Protein AF-A0A7K4G5R9-F1 (afdb_monomer_lite)

Secondary structure (DSSP, 8-state):
-----------------------GGGS-TTS-HHHHHHHHHHHHHHTT-GGGGGG-SSSHHHHHHHHHHHTT---GGG--SHHHHHHHHHHHHHHTT-HHHHTT--SHHHHHHHHHHHHSPPGGGTT--

Sequence (129 aa):
MKKILLYSIPLIALVLLGCIDESIANCGNTLDYSERIKCVSNVAVSLNDSTQCNYLEEGKSDCLANYQVQTEQFDCTSISDPYGRDYCLSKKSIAQESMDDCNQVIDEVYKEYCLNALSEPTEVEKEAH

Radius of gyration: 22.55 Å; chains: 1; bounding box: 61×46×64 Å

pLDDT: mean 84.74, std 17.34, range [45.44, 97.69]

Structure (mmCIF, N/CA/C/O backbone):
data_AF-A0A7K4G5R9-F1
#
_entry.id   AF-A0A7K4G5R9-F1
#
loop_
_atom_site.group_PDB
_atom_site.id
_atom_site.type_symbol
_atom_site.label_atom_id
_atom_site.label_alt_id
_atom_site.label_comp_id
_atom_site.label_asym_id
_atom_site.label_entity_id
_atom_site.label_seq_id
_atom_site.pdbx_PDB_ins_code
_atom_site.Cartn_x
_atom_site.Cartn_y
_atom_site.Cartn_z
_atom_site.occupancy
_atom_site.B_iso_or_equiv
_atom_site.auth_seq_id
_atom_site.auth_comp_id
_atom_site.auth_asym_id
_atom_site.auth_atom_id
_atom_site.pdbx_PDB_model_num
ATOM 1 N N . MET A 1 1 ? -45.239 36.146 -40.251 1.00 46.94 1 MET A N 1
ATOM 2 C CA . MET A 1 1 ? -43.888 35.829 -40.765 1.00 46.94 1 MET A CA 1
ATOM 3 C C . MET A 1 1 ? -42.877 36.080 -39.650 1.00 46.94 1 MET A C 1
ATOM 5 O O . MET A 1 1 ? -42.527 37.226 -39.408 1.00 46.94 1 MET A O 1
ATOM 9 N N . LYS A 1 2 ? -42.485 35.039 -38.905 1.00 46.84 2 LYS A N 1
ATOM 10 C CA . LYS A 1 2 ? -41.453 35.111 -37.856 1.00 46.84 2 LYS A CA 1
ATOM 11 C C . LYS A 1 2 ? -40.261 34.283 -38.336 1.00 46.84 2 LYS A C 1
ATOM 13 O O . LYS A 1 2 ? -40.419 33.096 -38.598 1.00 46.84 2 LYS A O 1
ATOM 18 N N . LYS A 1 3 ? -39.115 34.937 -38.532 1.00 48.06 3 LYS A N 1
ATOM 19 C CA . LYS A 1 3 ? -37.859 34.303 -38.949 1.00 48.06 3 LYS A CA 1
ATOM 20 C C . LYS A 1 3 ? -37.286 33.536 -37.756 1.00 48.06 3 LYS A C 1
ATOM 22 O O . LYS A 1 3 ? -36.944 34.146 -36.749 1.00 48.06 3 LYS A O 1
ATOM 27 N N . ILE A 1 4 ? -37.220 32.215 -37.876 1.00 52.47 4 ILE A N 1
ATOM 28 C CA . ILE A 1 4 ? -36.492 31.331 -36.965 1.00 52.47 4 ILE A CA 1
ATOM 29 C C . ILE A 1 4 ? -35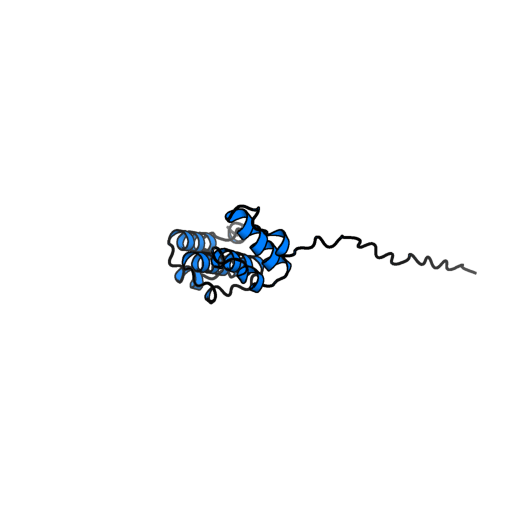.037 31.356 -37.437 1.00 52.47 4 ILE A C 1
ATOM 31 O O . ILE A 1 4 ? -34.720 30.808 -38.489 1.00 52.47 4 ILE A O 1
ATOM 35 N N . LEU A 1 5 ? -34.168 32.050 -36.701 1.00 56.31 5 LEU A N 1
ATOM 36 C CA . LEU A 1 5 ? -32.723 31.943 -36.879 1.00 56.31 5 LEU A CA 1
ATOM 37 C C . LEU A 1 5 ? -32.228 30.805 -35.988 1.00 56.31 5 LEU A C 1
ATOM 39 O O . LEU A 1 5 ? -32.058 30.961 -34.782 1.00 56.31 5 LEU A O 1
ATOM 43 N N . LEU A 1 6 ? -32.053 29.648 -36.621 1.00 54.31 6 LEU A N 1
ATOM 44 C CA . LEU A 1 6 ? -31.263 28.526 -36.133 1.00 54.31 6 LEU A CA 1
ATOM 45 C C . LEU A 1 6 ? -29.815 29.002 -35.972 1.00 54.31 6 LEU A C 1
ATOM 47 O O . LEU A 1 6 ? -29.109 29.158 -36.965 1.00 54.31 6 LEU A O 1
ATOM 51 N N . TYR A 1 7 ? -29.378 29.253 -34.739 1.00 52.84 7 TYR A N 1
ATOM 52 C CA . TYR A 1 7 ? -27.956 29.410 -34.442 1.00 52.84 7 TYR A CA 1
ATOM 53 C C . TYR A 1 7 ? -27.403 28.051 -34.019 1.00 52.84 7 TYR A C 1
ATOM 55 O O . TYR A 1 7 ? -27.439 27.652 -32.859 1.00 52.84 7 TYR A O 1
ATOM 63 N N . SER A 1 8 ? -26.941 27.318 -35.025 1.00 52.47 8 SER A N 1
ATOM 64 C CA . SER A 1 8 ? -26.030 26.190 -34.906 1.00 52.47 8 SER A CA 1
ATOM 65 C C . SER A 1 8 ? -24.721 26.678 -34.281 1.00 52.47 8 SER A C 1
ATOM 67 O O . SER A 1 8 ? -23.858 27.205 -34.983 1.00 52.47 8 SER A O 1
ATOM 69 N N . ILE A 1 9 ? -24.583 26.540 -32.962 1.00 56.56 9 ILE A N 1
ATOM 70 C CA . ILE A 1 9 ? -23.280 26.655 -32.306 1.00 56.56 9 ILE A CA 1
ATOM 71 C C . ILE A 1 9 ? -22.591 25.299 -32.499 1.00 56.56 9 ILE A C 1
ATOM 73 O O . ILE A 1 9 ? -23.118 24.286 -32.032 1.00 56.56 9 ILE A O 1
ATOM 77 N N . PRO A 1 10 ? -21.476 25.238 -33.241 1.00 52.06 10 PRO A N 1
ATOM 78 C CA . PRO A 1 10 ? -20.785 23.988 -33.489 1.00 52.06 10 PRO A CA 1
ATOM 79 C C . PRO A 1 10 ? -20.239 23.438 -32.168 1.00 52.06 10 PRO A C 1
ATOM 81 O O . PRO A 1 10 ? -19.582 24.158 -31.414 1.00 52.06 10 PRO A O 1
ATOM 84 N N . LEU A 1 11 ? -20.498 22.149 -31.922 1.00 52.72 11 LEU A N 1
ATOM 85 C CA . LEU A 1 11 ? -19.696 21.303 -31.042 1.00 52.72 11 LEU A CA 1
ATOM 86 C C . LEU A 1 11 ? -18.243 21.359 -31.537 1.00 52.72 11 LEU A C 1
ATOM 88 O O . LEU A 1 11 ? -17.805 20.522 -32.323 1.00 52.72 11 LEU A O 1
ATOM 92 N N . ILE A 1 12 ? -17.491 22.368 -31.116 1.00 56.81 12 ILE A N 1
ATOM 93 C CA . ILE A 1 12 ? -16.041 22.366 -31.246 1.00 56.81 12 ILE A CA 1
ATOM 94 C C . ILE A 1 12 ? -15.529 21.729 -29.964 1.00 56.81 12 ILE A C 1
ATOM 96 O O . ILE A 1 12 ? -15.273 22.385 -28.957 1.00 56.81 12 ILE A O 1
ATOM 100 N N . ALA A 1 13 ? -15.459 20.402 -30.023 1.00 52.50 13 ALA A N 1
ATOM 101 C CA . ALA A 1 13 ? -14.619 19.593 -29.167 1.00 52.50 13 ALA A CA 1
ATOM 102 C C . ALA A 1 13 ? -13.176 20.089 -29.324 1.00 52.50 13 ALA A C 1
ATOM 104 O O . ALA A 1 13 ? -12.492 19.764 -30.290 1.00 52.50 13 ALA A O 1
ATOM 105 N N . LEU A 1 14 ? -12.733 20.921 -28.388 1.00 49.38 14 LEU A N 1
ATOM 106 C CA . LEU A 1 14 ? -11.336 21.312 -28.243 1.00 49.38 14 LEU A CA 1
ATOM 107 C C . LEU A 1 14 ? -10.845 20.822 -26.881 1.00 49.38 14 LEU A C 1
ATOM 109 O O . LEU A 1 14 ? -10.389 21.586 -26.041 1.00 49.38 14 LEU A O 1
ATOM 113 N N . VAL A 1 15 ? -10.958 19.511 -26.661 1.00 55.69 15 VAL A N 1
ATOM 114 C CA . VAL A 1 15 ? -10.174 18.823 -25.631 1.00 55.69 15 VAL A CA 1
ATOM 115 C C . VAL A 1 15 ? -8.842 18.450 -26.279 1.00 55.69 15 VAL A C 1
ATOM 117 O O . VAL A 1 15 ? -8.584 17.305 -26.623 1.00 55.69 15 VAL A O 1
ATOM 120 N N . LEU A 1 16 ? -8.011 19.468 -26.506 1.00 47.97 16 LEU A N 1
ATOM 121 C CA . LEU A 1 16 ? -6.567 19.314 -26.680 1.00 47.97 16 LEU A CA 1
ATOM 122 C C . LEU A 1 16 ? -5.924 19.341 -25.288 1.00 47.97 16 LEU A C 1
ATOM 124 O O . LEU A 1 16 ? -5.126 20.220 -24.975 1.00 47.97 16 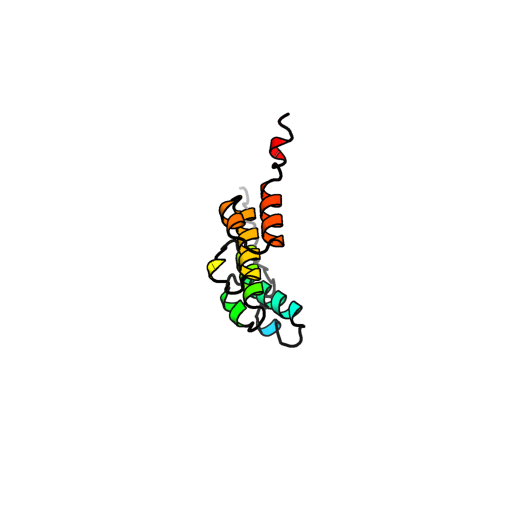LEU A O 1
ATOM 128 N N . LEU A 1 17 ? -6.307 18.400 -24.427 1.00 52.16 17 LEU A N 1
ATOM 129 C CA . LEU A 1 17 ? -5.468 18.045 -23.291 1.00 52.16 17 LEU A CA 1
ATOM 130 C C . LEU A 1 17 ? -4.496 17.017 -23.845 1.00 52.16 17 LEU A C 1
ATOM 132 O O . LEU A 1 17 ? -4.870 15.870 -24.076 1.00 52.16 17 LEU A O 1
ATOM 136 N N . GLY A 1 18 ? -3.289 17.478 -24.178 1.00 45.44 18 GLY A N 1
ATOM 137 C CA . GLY A 1 18 ? -2.200 16.591 -24.555 1.00 45.44 18 GLY A CA 1
ATOM 138 C C . GLY A 1 18 ? -2.130 15.466 -23.535 1.00 45.44 18 GLY A C 1
ATOM 139 O O . GLY A 1 18 ? -2.065 15.734 -22.337 1.00 45.44 18 GLY A O 1
ATOM 140 N N . CYS A 1 19 ? -2.218 14.229 -24.018 1.00 46.66 19 CYS A N 1
ATOM 141 C CA . CYS A 1 19 ? -1.933 13.051 -23.225 1.00 46.66 19 CYS A CA 1
ATOM 142 C C . CYS A 1 19 ? -0.529 13.262 -22.655 1.00 46.66 19 CYS A C 1
ATOM 144 O O . CYS A 1 19 ? 0.457 13.164 -23.386 1.00 46.66 19 CYS A O 1
ATOM 146 N N . ILE A 1 20 ? -0.437 13.652 -21.384 1.00 55.75 20 ILE A N 1
ATOM 147 C CA . ILE A 1 20 ? 0.797 13.466 -20.638 1.00 55.75 20 ILE A CA 1
ATOM 148 C C . ILE A 1 20 ? 0.927 11.951 -20.644 1.00 55.75 20 ILE A C 1
ATOM 150 O O . ILE A 1 20 ? 0.050 11.259 -20.134 1.00 55.75 20 ILE A O 1
ATOM 154 N N . ASP A 1 21 ? 1.906 11.449 -21.387 1.00 62.44 21 ASP A N 1
ATOM 155 C CA . ASP A 1 21 ? 2.149 10.022 -21.516 1.00 62.44 21 ASP A CA 1
ATOM 156 C C . ASP A 1 21 ? 2.564 9.535 -20.122 1.00 62.44 21 ASP A C 1
ATOM 158 O O . ASP A 1 21 ? 3.730 9.627 -19.736 1.00 62.44 21 ASP A O 1
ATOM 162 N N . GLU A 1 22 ? 1.594 9.127 -19.301 1.00 70.62 22 GLU A N 1
ATOM 163 C CA . GLU A 1 22 ? 1.808 8.472 -18.008 1.00 70.62 22 GLU A CA 1
ATOM 164 C C . GLU A 1 22 ? 2.266 7.040 -18.268 1.00 70.62 22 GLU A C 1
ATOM 166 O O . GLU A 1 22 ? 1.641 6.048 -17.906 1.00 70.62 22 GLU A O 1
ATOM 171 N N . SER A 1 23 ? 3.381 6.945 -18.979 1.00 85.06 23 SER A N 1
ATOM 172 C CA . SER A 1 23 ? 4.073 5.709 -19.243 1.00 85.06 23 SER A CA 1
ATOM 173 C C . SER A 1 23 ? 5.070 5.457 -18.130 1.00 85.06 23 SER A C 1
ATOM 175 O O . SER A 1 23 ? 5.825 6.343 -17.716 1.00 85.06 23 SER A O 1
ATOM 177 N N . ILE A 1 24 ? 5.146 4.197 -17.712 1.00 87.81 24 ILE A N 1
ATOM 178 C CA . ILE A 1 24 ? 6.152 3.710 -16.772 1.00 87.81 24 ILE A CA 1
ATOM 179 C C . ILE A 1 24 ? 7.588 3.956 -17.256 1.00 87.81 24 ILE A C 1
ATOM 181 O O . ILE A 1 24 ? 8.510 4.028 -16.446 1.00 87.81 24 ILE A O 1
ATOM 185 N N . ALA A 1 25 ? 7.782 4.169 -18.565 1.00 88.12 25 ALA A N 1
ATOM 186 C CA . ALA A 1 25 ? 9.065 4.562 -19.144 1.00 88.12 25 ALA A CA 1
ATOM 187 C C . ALA A 1 25 ? 9.612 5.875 -18.551 1.00 88.12 25 ALA A C 1
ATOM 189 O O . ALA A 1 25 ? 10.829 6.054 -18.486 1.00 88.12 25 ALA A O 1
ATOM 190 N N . ASN A 1 26 ? 8.734 6.763 -18.072 1.00 88.00 26 ASN A N 1
ATOM 191 C CA . ASN A 1 26 ? 9.124 8.014 -17.421 1.00 88.00 26 ASN A CA 1
ATOM 192 C C . ASN A 1 26 ? 9.592 7.811 -15.971 1.00 88.00 26 ASN A C 1
ATOM 194 O O . ASN A 1 26 ? 10.283 8.670 -15.427 1.00 88.00 26 ASN A O 1
ATOM 198 N N . CYS A 1 27 ? 9.315 6.652 -15.367 1.00 91.44 27 CYS A N 1
ATOM 199 C CA . CYS A 1 27 ? 9.807 6.262 -14.043 1.00 91.44 27 CYS A CA 1
ATOM 200 C C . CYS A 1 27 ? 11.208 5.630 -14.110 1.00 91.44 27 CYS A C 1
ATOM 202 O O . CYS A 1 27 ? 11.515 4.669 -13.402 1.00 91.44 27 CYS A O 1
ATOM 204 N N . GLY A 1 28 ? 12.049 6.137 -15.015 1.00 84.06 28 GLY A N 1
ATOM 205 C CA . GLY A 1 28 ? 13.373 5.600 -15.302 1.00 84.06 28 GLY A CA 1
ATOM 206 C C . GLY A 1 28 ? 14.339 5.635 -14.111 1.00 84.06 28 GLY A C 1
ATOM 207 O O . GLY A 1 28 ? 14.091 6.233 -13.067 1.00 84.06 28 GLY A O 1
ATOM 208 N N . ASN A 1 29 ? 15.505 5.016 -14.299 1.00 81.19 29 ASN A N 1
ATOM 209 C CA . ASN A 1 29 ? 16.521 4.819 -13.252 1.00 81.19 29 ASN A CA 1
ATOM 210 C C . ASN A 1 29 ? 17.275 6.090 -12.818 1.00 81.19 29 ASN A C 1
ATOM 212 O O . ASN A 1 29 ? 18.197 5.998 -12.015 1.00 81.19 29 ASN A O 1
ATOM 216 N N . THR A 1 30 ? 16.946 7.255 -13.377 1.00 84.94 30 THR A N 1
ATOM 217 C CA . THR A 1 30 ? 17.531 8.541 -12.967 1.00 84.94 30 THR A CA 1
ATOM 218 C C . THR A 1 30 ? 16.881 9.109 -11.711 1.00 84.94 30 THR A C 1
ATOM 220 O O . THR A 1 30 ? 17.471 9.983 -11.085 1.00 84.94 30 THR A O 1
ATOM 223 N N . LEU A 1 31 ? 15.673 8.644 -11.377 1.00 88.94 31 LEU A N 1
ATOM 224 C CA . LEU A 1 31 ? 15.008 8.957 -10.118 1.00 88.94 31 LEU A CA 1
ATOM 225 C C . LEU A 1 31 ? 15.684 8.212 -8.974 1.00 88.94 31 LEU A C 1
ATOM 227 O O . LEU A 1 31 ? 16.194 7.100 -9.161 1.00 88.94 31 LEU A O 1
ATOM 231 N N . ASP A 1 32 ? 15.647 8.797 -7.780 1.00 93.44 32 ASP A N 1
ATOM 232 C CA . ASP A 1 32 ? 16.030 8.040 -6.598 1.00 93.44 32 ASP A CA 1
ATOM 233 C C . ASP A 1 32 ? 15.041 6.888 -6.328 1.00 93.44 32 ASP A C 1
ATOM 235 O O . ASP A 1 32 ? 13.967 6.779 -6.929 1.00 93.44 32 ASP A O 1
ATOM 239 N N . TYR A 1 33 ? 15.419 5.984 -5.424 1.00 92.00 33 TYR A N 1
ATOM 240 C CA . TYR A 1 33 ? 14.616 4.804 -5.114 1.00 92.00 33 TYR A CA 1
ATOM 241 C C . TYR A 1 33 ? 13.180 5.150 -4.670 1.00 92.00 33 TYR A C 1
ATOM 243 O O . TYR A 1 33 ? 12.226 4.526 -5.139 1.00 92.00 33 TYR A O 1
ATOM 251 N N . SER A 1 34 ? 13.008 6.161 -3.811 1.00 93.06 34 SER A N 1
ATOM 252 C CA . SER A 1 34 ? 11.694 6.555 -3.287 1.00 93.06 34 SER A CA 1
ATOM 253 C C . SER A 1 34 ? 10.854 7.259 -4.351 1.00 93.06 34 SER A C 1
ATOM 255 O O . SER A 1 34 ? 9.661 6.981 -4.493 1.00 93.06 34 SER A O 1
ATOM 257 N N . GLU A 1 35 ? 11.472 8.145 -5.128 1.00 94.44 35 GLU A N 1
ATOM 258 C CA . GLU A 1 35 ? 10.846 8.836 -6.253 1.00 94.44 35 GLU A CA 1
ATOM 259 C C . GLU A 1 35 ? 10.377 7.851 -7.322 1.00 94.44 35 GLU A C 1
ATOM 261 O O . GLU A 1 35 ? 9.269 7.986 -7.845 1.00 94.44 35 GLU A O 1
ATOM 266 N N . ARG A 1 36 ? 11.170 6.811 -7.598 1.00 94.44 36 ARG A N 1
ATOM 267 C CA . ARG A 1 36 ? 10.807 5.763 -8.552 1.00 94.44 36 ARG A CA 1
ATOM 268 C C . ARG A 1 36 ? 9.586 4.970 -8.092 1.00 94.44 36 ARG A C 1
ATOM 270 O O . ARG A 1 36 ? 8.676 4.773 -8.894 1.00 94.44 36 ARG A O 1
ATOM 277 N N . ILE A 1 37 ? 9.518 4.565 -6.819 1.00 95.00 37 ILE A N 1
ATOM 278 C CA . ILE A 1 37 ? 8.336 3.869 -6.275 1.00 95.00 37 ILE A CA 1
ATOM 279 C C . ILE A 1 37 ? 7.091 4.745 -6.404 1.00 95.00 37 ILE A C 1
ATOM 281 O O . ILE A 1 37 ? 6.058 4.275 -6.883 1.00 95.00 37 ILE A O 1
ATOM 285 N N . LYS A 1 38 ? 7.184 6.024 -6.020 1.00 95.06 38 LYS A N 1
ATOM 286 C CA . LYS A 1 38 ? 6.070 6.978 -6.135 1.00 95.06 38 LYS A CA 1
ATOM 287 C C . LYS A 1 38 ? 5.621 7.143 -7.583 1.00 95.06 38 LYS A C 1
ATOM 289 O O . LYS A 1 38 ? 4.426 7.093 -7.851 1.00 95.06 38 LYS A O 1
ATOM 294 N N . CYS A 1 39 ? 6.567 7.290 -8.509 1.00 96.06 39 CYS A N 1
ATOM 295 C CA . CYS A 1 39 ? 6.273 7.409 -9.932 1.00 96.06 39 CYS A CA 1
ATOM 296 C C . CYS A 1 39 ? 5.510 6.183 -10.449 1.00 96.06 39 CYS A C 1
ATOM 298 O O . CYS A 1 39 ? 4.422 6.330 -11.001 1.00 96.06 39 CYS A O 1
ATOM 300 N N . VAL A 1 40 ? 6.033 4.974 -10.208 1.00 96.06 40 VAL A N 1
ATOM 301 C CA . VAL A 1 40 ? 5.392 3.730 -10.662 1.00 96.06 40 VAL A CA 1
ATOM 302 C C . VAL A 1 40 ? 4.018 3.547 -10.011 1.00 96.06 40 VAL A C 1
ATOM 304 O O . VAL A 1 40 ? 3.075 3.160 -10.694 1.00 96.06 40 VAL A O 1
ATOM 307 N N . SER A 1 41 ? 3.877 3.883 -8.725 1.00 95.88 41 SER A N 1
ATOM 308 C CA . SER A 1 41 ? 2.589 3.823 -8.017 1.00 95.88 41 SER A CA 1
ATOM 309 C C . SER A 1 41 ? 1.549 4.738 -8.660 1.00 95.88 41 SER A C 1
ATOM 311 O O . SER A 1 41 ? 0.420 4.318 -8.887 1.00 95.88 41 SER A O 1
ATOM 313 N N . ASN A 1 42 ? 1.929 5.973 -8.996 1.00 95.56 42 ASN A N 1
ATOM 314 C CA . ASN A 1 42 ? 1.024 6.927 -9.635 1.00 95.56 42 ASN A CA 1
ATOM 315 C C . ASN A 1 42 ? 0.593 6.451 -11.026 1.00 95.56 42 ASN A C 1
ATOM 317 O O . ASN A 1 42 ? -0.584 6.553 -11.359 1.00 95.56 42 ASN A O 1
ATOM 321 N N . VAL A 1 43 ? 1.519 5.883 -11.809 1.00 95.75 43 VAL A N 1
ATOM 322 C CA . VAL A 1 43 ? 1.196 5.269 -13.107 1.00 95.75 43 VAL A CA 1
ATOM 323 C C . VAL A 1 43 ? 0.224 4.101 -12.923 1.00 95.75 43 VAL A C 1
ATOM 325 O O . VAL A 1 43 ? -0.787 4.039 -13.618 1.00 95.75 43 VAL A O 1
ATOM 328 N N . ALA A 1 44 ? 0.480 3.209 -11.960 1.00 96.00 44 ALA A N 1
ATOM 329 C CA . ALA A 1 44 ? -0.404 2.083 -11.658 1.00 96.00 44 ALA A CA 1
ATOM 330 C C . ALA A 1 44 ? -1.823 2.550 -11.296 1.00 96.00 44 ALA A C 1
ATOM 332 O O . ALA A 1 44 ? -2.801 2.001 -11.796 1.00 96.00 44 ALA A O 1
ATOM 333 N N . VAL A 1 45 ? -1.939 3.581 -10.451 1.00 95.62 45 VAL 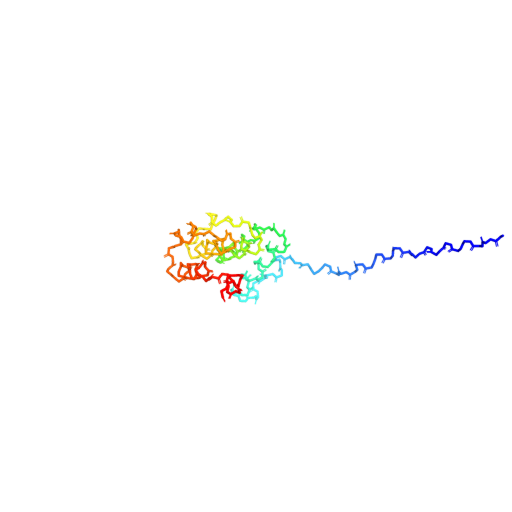A N 1
ATOM 334 C CA . VAL A 1 45 ? -3.223 4.167 -10.036 1.00 95.62 45 VAL A CA 1
ATOM 335 C C . VAL A 1 45 ? -3.935 4.828 -11.212 1.00 95.62 45 VAL A C 1
ATOM 337 O O . VAL A 1 45 ? -5.112 4.556 -11.432 1.00 95.62 45 VAL A O 1
ATOM 340 N N . SER A 1 46 ? -3.236 5.656 -11.990 1.00 94.19 46 SER A N 1
ATOM 341 C CA . SER A 1 46 ? -3.844 6.382 -13.110 1.00 94.19 46 SER A CA 1
ATOM 342 C C . SER A 1 46 ? -4.350 5.447 -14.208 1.00 94.19 46 SER A C 1
ATOM 344 O O . SER A 1 46 ? -5.454 5.613 -14.730 1.00 94.19 46 SER A O 1
ATOM 346 N N . LEU A 1 47 ? -3.578 4.401 -14.512 1.00 94.38 47 LEU A N 1
ATOM 347 C CA . LEU A 1 47 ? -3.975 3.372 -15.471 1.00 94.38 47 LEU A CA 1
ATOM 348 C C . LEU A 1 47 ? -4.960 2.350 -14.882 1.00 94.38 47 LEU A C 1
ATOM 350 O O . LEU A 1 47 ? -5.470 1.515 -15.628 1.00 94.38 47 LEU A O 1
ATOM 354 N N . ASN A 1 48 ? -5.226 2.406 -13.571 1.00 94.75 48 ASN A N 1
ATOM 355 C CA . ASN A 1 48 ? -5.969 1.393 -12.823 1.00 94.75 48 ASN A CA 1
ATOM 356 C C . ASN A 1 48 ? -5.459 -0.036 -13.123 1.00 94.75 48 ASN A C 1
ATOM 358 O O . ASN A 1 48 ? -6.233 -0.955 -13.394 1.00 94.75 48 ASN A O 1
ATOM 362 N N . ASP A 1 49 ? -4.133 -0.195 -13.127 1.00 95.19 49 ASP A N 1
ATOM 363 C CA . ASP A 1 49 ? -3.427 -1.430 -13.458 1.00 95.19 49 ASP A CA 1
ATOM 364 C C . ASP A 1 49 ? -2.292 -1.700 -12.455 1.00 95.19 49 ASP A C 1
ATOM 366 O O . ASP A 1 49 ? 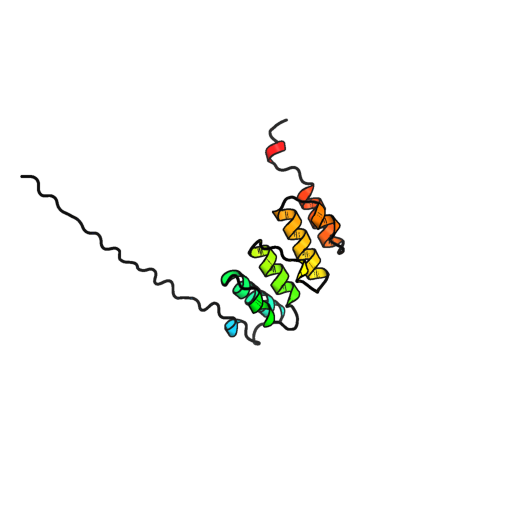-1.191 -1.152 -12.544 1.00 95.19 49 ASP A O 1
ATOM 370 N N . SER A 1 50 ? -2.540 -2.607 -11.508 1.00 96.06 50 SER A N 1
ATOM 371 C CA . SER A 1 50 ? -1.547 -3.012 -10.504 1.00 96.06 50 SER A CA 1
ATOM 372 C C . SER A 1 50 ? -0.348 -3.757 -11.092 1.00 96.06 50 SER A C 1
ATOM 374 O O . SER A 1 50 ? 0.698 -3.848 -10.441 1.00 96.06 50 SER A O 1
ATOM 376 N N . THR A 1 51 ? -0.449 -4.281 -12.321 1.00 96.06 51 THR A N 1
ATOM 377 C CA . THR A 1 51 ? 0.656 -5.018 -12.945 1.00 96.06 51 THR A CA 1
ATOM 378 C C . THR A 1 51 ? 1.850 -4.117 -13.245 1.00 96.06 51 THR A C 1
ATOM 380 O O . THR A 1 51 ? 2.976 -4.614 -13.302 1.00 96.06 51 THR A O 1
ATOM 383 N N . GLN A 1 52 ? 1.638 -2.798 -13.309 1.00 96.31 52 GLN A N 1
ATOM 384 C CA . GLN A 1 52 ? 2.694 -1.790 -13.407 1.00 96.31 52 GLN A CA 1
ATOM 385 C C . GLN A 1 52 ? 3.674 -1.858 -12.222 1.00 96.31 52 GLN A C 1
ATOM 387 O O . GLN A 1 52 ? 4.878 -1.672 -12.401 1.00 96.31 52 GLN A O 1
ATOM 392 N N . CYS A 1 53 ? 3.211 -2.247 -11.027 1.00 96.44 53 CYS A N 1
ATOM 393 C CA . CYS A 1 53 ? 4.081 -2.433 -9.861 1.00 96.44 53 CYS A CA 1
ATOM 394 C C . CYS A 1 53 ? 5.117 -3.558 -10.041 1.00 96.44 53 CYS A C 1
ATOM 396 O O . CYS A 1 53 ? 6.098 -3.595 -9.302 1.00 96.44 53 CYS A O 1
ATOM 398 N N . ASN A 1 54 ? 4.959 -4.456 -11.025 1.00 95.69 54 ASN A N 1
ATOM 399 C CA . ASN A 1 54 ? 5.965 -5.480 -11.341 1.00 95.69 54 ASN A CA 1
ATOM 400 C C . ASN A 1 54 ? 7.264 -4.903 -11.922 1.00 95.69 54 ASN A C 1
ATOM 402 O O . ASN A 1 54 ? 8.249 -5.628 -12.017 1.00 95.69 54 ASN A O 1
ATOM 406 N N . TYR A 1 55 ? 7.276 -3.627 -12.312 1.00 94.88 55 TYR A N 1
ATOM 407 C CA . TYR A 1 55 ? 8.492 -2.936 -12.742 1.00 94.88 55 TYR A CA 1
ATOM 408 C C . TYR A 1 55 ? 9.474 -2.679 -11.588 1.00 94.88 55 TYR A C 1
ATOM 410 O O . TYR A 1 55 ? 10.653 -2.409 -11.808 1.00 94.88 55 TYR A O 1
ATOM 418 N N . LEU A 1 56 ? 8.989 -2.755 -10.348 1.00 93.69 56 LEU A N 1
ATOM 419 C CA . LEU A 1 56 ? 9.797 -2.653 -9.145 1.00 93.69 56 LEU A CA 1
ATOM 420 C C . LEU A 1 56 ? 10.163 -4.066 -8.679 1.00 93.69 56 LEU A C 1
ATOM 422 O O . LEU A 1 56 ? 9.281 -4.878 -8.409 1.00 93.69 56 LEU A O 1
ATOM 426 N N . GLU A 1 57 ? 11.456 -4.365 -8.563 1.00 91.25 57 GLU A N 1
ATOM 427 C CA . GLU A 1 57 ? 11.905 -5.561 -7.836 1.00 91.25 57 GLU A CA 1
ATOM 428 C C . GLU A 1 57 ? 11.797 -5.309 -6.326 1.00 91.25 57 GLU A C 1
ATOM 430 O O . GLU A 1 57 ? 11.082 -6.003 -5.605 1.00 91.25 57 GLU A O 1
ATOM 435 N N . GLU A 1 58 ? 12.443 -4.237 -5.870 1.00 91.38 58 GLU A N 1
ATOM 436 C CA . GLU A 1 58 ? 12.341 -3.696 -4.517 1.00 91.38 58 GLU A CA 1
ATOM 437 C C . GLU A 1 58 ? 11.298 -2.566 -4.489 1.00 91.38 58 GLU A C 1
ATOM 439 O O . GLU A 1 58 ? 11.266 -1.719 -5.385 1.00 91.38 58 GLU A O 1
ATOM 444 N N . GLY A 1 59 ? 10.419 -2.561 -3.481 1.00 93.50 59 GLY A N 1
ATOM 445 C CA . GLY A 1 59 ? 9.336 -1.572 -3.358 1.00 93.50 59 GLY A CA 1
ATOM 446 C C . GLY A 1 59 ? 8.039 -1.948 -4.082 1.00 93.50 59 GLY A C 1
ATOM 447 O O . GLY A 1 59 ? 7.076 -1.181 -4.069 1.00 93.50 59 GLY A O 1
ATOM 448 N N . LYS A 1 60 ? 7.969 -3.146 -4.679 1.00 95.31 60 LYS A N 1
ATOM 449 C CA . LYS A 1 60 ? 6.737 -3.679 -5.283 1.00 95.31 60 LYS A CA 1
ATOM 450 C C . LYS A 1 60 ? 5.566 -3.684 -4.303 1.00 95.31 60 LYS A C 1
ATOM 452 O O . LYS A 1 60 ? 4.464 -3.293 -4.672 1.00 95.31 60 LYS A O 1
ATOM 457 N N . SER A 1 61 ? 5.803 -4.119 -3.068 1.00 95.75 61 SER A N 1
ATOM 458 C CA . SER A 1 61 ? 4.772 -4.167 -2.028 1.00 95.75 61 SER A CA 1
ATOM 459 C C . SER A 1 61 ? 4.233 -2.782 -1.683 1.00 95.75 61 SER A C 1
ATOM 461 O O . SER A 1 61 ? 3.021 -2.630 -1.583 1.00 95.75 61 SER A O 1
ATOM 463 N N . ASP A 1 62 ? 5.101 -1.772 -1.588 1.00 95.19 62 ASP A N 1
ATOM 464 C CA . ASP A 1 62 ? 4.702 -0.383 -1.327 1.00 95.19 62 ASP A CA 1
ATOM 465 C C . ASP A 1 62 ? 3.841 0.164 -2.468 1.00 95.19 62 ASP A C 1
ATOM 467 O O . ASP A 1 62 ? 2.808 0.793 -2.234 1.00 95.19 62 ASP A O 1
ATOM 471 N N . CYS A 1 63 ? 4.234 -0.132 -3.710 1.00 97.00 63 CYS A N 1
ATOM 472 C CA . CYS A 1 63 ? 3.457 0.226 -4.892 1.00 97.00 63 CYS A CA 1
ATOM 473 C C . CYS A 1 63 ? 2.079 -0.437 -4.892 1.00 97.00 63 CYS A C 1
ATOM 475 O O . CYS A 1 63 ? 1.074 0.245 -5.083 1.00 97.00 63 CYS A O 1
ATOM 477 N N . LEU A 1 64 ? 2.015 -1.748 -4.632 1.00 97.38 64 LEU A N 1
ATOM 478 C CA . LEU A 1 64 ? 0.751 -2.479 -4.564 1.00 97.38 64 LEU A CA 1
ATOM 479 C C . LEU A 1 64 ? -0.141 -1.939 -3.448 1.00 97.38 64 LEU A C 1
ATOM 481 O O . LEU A 1 64 ? -1.326 -1.722 -3.674 1.00 97.38 64 LEU A O 1
ATOM 485 N N . ALA A 1 65 ? 0.418 -1.675 -2.268 1.00 95.06 65 ALA A N 1
ATOM 486 C CA . ALA A 1 65 ? -0.344 -1.133 -1.154 1.00 95.06 65 ALA A CA 1
ATOM 487 C C . ALA A 1 65 ? -0.924 0.247 -1.495 1.00 95.06 65 ALA A C 1
ATOM 489 O O . ALA A 1 65 ? -2.111 0.482 -1.286 1.00 95.06 65 ALA A O 1
ATOM 490 N N . ASN A 1 66 ? -0.125 1.134 -2.096 1.00 94.94 66 ASN A N 1
ATOM 491 C CA . ASN A 1 66 ? -0.594 2.439 -2.560 1.00 94.94 66 ASN A CA 1
ATOM 492 C C . ASN A 1 66 ? -1.690 2.301 -3.631 1.00 94.94 66 ASN A C 1
ATOM 494 O O . ASN A 1 66 ? -2.756 2.897 -3.495 1.00 94.94 66 ASN A O 1
ATOM 498 N N . TYR A 1 67 ? -1.476 1.450 -4.640 1.00 96.31 67 TYR A N 1
ATOM 499 C CA . TYR A 1 67 ? -2.469 1.164 -5.676 1.00 96.31 67 TYR A CA 1
ATOM 500 C C . TYR A 1 67 ? -3.812 0.726 -5.078 1.00 96.31 67 TYR A C 1
ATOM 502 O O . TYR A 1 67 ? -4.845 1.313 -5.393 1.00 96.31 67 TYR A O 1
ATOM 510 N N . GLN A 1 68 ? -3.802 -0.270 -4.188 1.00 95.38 68 GLN A N 1
ATOM 511 C CA . GLN A 1 68 ? -5.021 -0.830 -3.595 1.00 95.38 68 GLN A CA 1
ATOM 512 C C . GLN A 1 68 ? -5.779 0.202 -2.752 1.00 95.38 68 GLN A C 1
ATOM 514 O O . GLN A 1 68 ? -7.007 0.199 -2.749 1.00 95.38 68 GLN A O 1
ATOM 519 N N . VAL A 1 69 ? -5.053 1.086 -2.060 1.00 93.69 69 VAL A N 1
ATOM 520 C CA . VAL A 1 69 ? -5.634 2.149 -1.230 1.00 93.69 69 VAL A CA 1
ATOM 521 C C . VAL A 1 69 ? -6.237 3.263 -2.080 1.00 93.69 69 VAL A C 1
ATOM 523 O O . VAL A 1 69 ? -7.357 3.679 -1.815 1.00 93.69 69 VAL A O 1
ATOM 526 N N . GLN A 1 70 ? -5.530 3.739 -3.107 1.00 94.19 70 GLN A N 1
ATOM 527 C CA . GLN A 1 70 ? -5.998 4.852 -3.948 1.00 94.19 70 GLN A CA 1
ATOM 528 C C . GLN A 1 70 ? -7.124 4.448 -4.906 1.00 94.19 70 GLN A C 1
ATOM 530 O O . GLN A 1 70 ? -7.906 5.296 -5.324 1.00 94.19 70 GLN A O 1
ATOM 535 N N . THR A 1 71 ? -7.198 3.166 -5.274 1.00 95.06 71 THR A N 1
ATOM 536 C CA . THR A 1 71 ? -8.254 2.624 -6.149 1.00 95.06 71 THR A CA 1
ATOM 537 C C . THR A 1 71 ? -9.396 1.962 -5.378 1.00 95.06 71 THR A C 1
ATOM 539 O O . THR A 1 71 ? -10.334 1.469 -6.000 1.00 95.06 71 THR A O 1
ATOM 542 N N . GLU A 1 72 ? -9.309 1.917 -4.044 1.00 93.19 72 GLU A N 1
ATOM 543 C CA . GLU A 1 72 ? -10.287 1.289 -3.142 1.00 93.19 72 GLU A CA 1
ATOM 544 C C . GLU A 1 72 ? -10.595 -0.195 -3.457 1.00 93.19 72 GLU A C 1
ATOM 546 O O . GLU A 1 72 ? -11.627 -0.729 -3.052 1.00 93.19 72 GLU A O 1
ATOM 551 N N . GLN A 1 73 ? -9.703 -0.901 -4.165 1.00 92.50 73 GLN A N 1
ATOM 552 C CA . GLN A 1 73 ? -9.866 -2.330 -4.484 1.00 92.50 73 GLN A CA 1
ATOM 553 C C . GLN A 1 73 ? -9.499 -3.247 -3.302 1.00 92.50 73 GLN A C 1
ATOM 555 O O . GLN A 1 73 ? -10.052 -4.339 -3.174 1.00 92.50 73 GLN A O 1
ATOM 560 N N . PHE A 1 74 ? -8.601 -2.790 -2.423 1.00 92.75 74 PHE A N 1
ATOM 561 C CA . PHE A 1 74 ? -8.219 -3.420 -1.153 1.00 92.75 74 PHE A CA 1
ATOM 562 C C . PHE A 1 74 ? -7.930 -4.942 -1.165 1.00 92.75 74 PHE A C 1
ATOM 564 O O . PHE A 1 74 ? -8.178 -5.629 -0.168 1.00 92.75 74 PHE A O 1
ATOM 571 N N . ASP A 1 75 ? -7.328 -5.490 -2.227 1.00 94.94 75 ASP A N 1
ATOM 572 C CA . ASP A 1 75 ? -6.755 -6.848 -2.194 1.00 94.94 75 ASP A CA 1
ATOM 573 C C . ASP A 1 75 ? -5.385 -6.856 -1.496 1.00 94.94 75 ASP A C 1
ATOM 575 O O . ASP A 1 75 ? -4.321 -7.009 -2.107 1.00 94.94 75 ASP A O 1
ATOM 579 N N . CYS A 1 76 ? -5.420 -6.694 -0.173 1.00 95.75 76 CYS A N 1
ATOM 580 C CA . CYS A 1 76 ? -4.226 -6.700 0.667 1.00 95.75 76 CYS A CA 1
ATOM 581 C C . CYS A 1 76 ? -3.572 -8.092 0.760 1.00 95.75 76 CYS A C 1
ATOM 583 O O . CYS A 1 76 ? -2.410 -8.197 1.147 1.00 95.75 76 CYS A O 1
ATOM 585 N N . THR A 1 77 ? -4.277 -9.171 0.391 1.00 94.75 77 THR A N 1
ATOM 586 C CA . THR A 1 77 ? -3.746 -10.545 0.483 1.00 94.75 77 THR A CA 1
ATOM 587 C C . THR A 1 77 ? -2.672 -10.839 -0.562 1.00 94.75 77 THR A C 1
ATOM 589 O O . THR A 1 77 ? -1.803 -11.682 -0.339 1.00 94.75 77 THR A O 1
ATOM 592 N N . SER A 1 78 ? -2.694 -10.096 -1.671 1.00 92.75 78 SER A N 1
ATOM 593 C CA . SER A 1 78 ? -1.683 -10.142 -2.729 1.00 92.75 78 SER A CA 1
ATOM 594 C C . SER A 1 78 ? -0.325 -9.547 -2.321 1.00 92.75 78 SER A C 1
ATOM 596 O O . SER A 1 78 ? 0.679 -9.772 -3.002 1.00 92.75 78 SER A O 1
ATOM 598 N N . ILE A 1 79 ? -0.268 -8.807 -1.206 1.00 95.50 79 ILE A N 1
ATOM 599 C CA . ILE A 1 79 ? 0.937 -8.129 -0.725 1.00 95.50 79 ILE A CA 1
ATOM 600 C C . ILE A 1 79 ? 1.713 -9.078 0.193 1.00 95.50 79 ILE A C 1
ATOM 602 O O . ILE A 1 79 ? 1.297 -9.397 1.309 1.00 95.50 79 ILE A O 1
ATOM 606 N N . SER A 1 80 ? 2.863 -9.547 -0.292 1.00 94.31 80 SER A N 1
ATOM 607 C CA . SER A 1 80 ? 3.697 -10.510 0.433 1.00 94.31 80 SER A CA 1
ATOM 608 C C . SER A 1 80 ? 4.446 -9.891 1.611 1.00 94.31 80 SER A C 1
ATOM 610 O O . SER A 1 80 ? 4.707 -10.579 2.597 1.00 94.31 80 SER A O 1
ATOM 612 N N . ASP A 1 81 ? 4.812 -8.613 1.500 1.00 95.06 81 ASP A N 1
ATOM 613 C CA . ASP A 1 81 ? 5.493 -7.897 2.574 1.00 95.06 81 ASP A CA 1
ATOM 614 C C . ASP A 1 81 ? 4.519 -7.596 3.729 1.00 95.06 81 ASP A C 1
ATOM 616 O O . ASP A 1 81 ? 3.461 -7.007 3.486 1.00 95.06 81 ASP A O 1
ATOM 620 N N . PRO A 1 82 ? 4.841 -7.985 4.977 1.00 95.69 82 PRO A N 1
ATOM 621 C CA . PRO A 1 82 ? 3.958 -7.756 6.113 1.00 95.69 82 PRO A CA 1
ATOM 622 C C . PRO A 1 82 ? 3.650 -6.279 6.359 1.00 95.69 82 PRO A C 1
ATOM 624 O O . PRO A 1 82 ? 2.501 -5.959 6.633 1.00 95.69 82 PRO A O 1
ATOM 627 N N . TYR A 1 83 ? 4.634 -5.387 6.221 1.00 94.88 83 TYR A N 1
ATOM 628 C CA . TYR A 1 83 ? 4.453 -3.963 6.502 1.00 94.88 83 TYR A CA 1
ATOM 629 C C . TYR A 1 83 ? 3.531 -3.306 5.468 1.00 94.88 83 TYR A C 1
ATOM 631 O O . TYR A 1 83 ? 2.564 -2.636 5.829 1.00 94.88 83 TYR A O 1
ATOM 639 N N . GLY A 1 84 ? 3.755 -3.574 4.178 1.00 94.81 84 GLY A N 1
ATOM 640 C CA . GLY A 1 84 ? 2.873 -3.114 3.103 1.00 94.81 84 GLY A CA 1
ATOM 641 C C . GLY A 1 84 ? 1.453 -3.685 3.207 1.00 94.81 84 GLY A C 1
ATOM 642 O O . GLY A 1 84 ? 0.475 -2.970 2.966 1.00 94.81 84 GLY A O 1
ATOM 643 N N . ARG A 1 85 ? 1.312 -4.957 3.606 1.00 97.12 85 ARG A N 1
ATOM 644 C CA . ARG A 1 85 ? 0.000 -5.582 3.836 1.00 97.12 85 ARG A CA 1
ATOM 645 C C . ARG A 1 85 ? -0.734 -4.930 5.003 1.00 97.12 85 ARG A C 1
ATOM 647 O O . ARG A 1 85 ? -1.917 -4.634 4.875 1.00 97.12 85 ARG A O 1
ATOM 654 N N . ASP A 1 86 ? -0.044 -4.697 6.108 1.00 97.56 86 ASP A N 1
ATOM 655 C CA . ASP A 1 86 ? -0.601 -4.101 7.320 1.00 97.56 86 ASP A CA 1
ATOM 656 C C . ASP A 1 86 ? -1.024 -2.644 7.088 1.00 97.56 86 ASP A C 1
ATOM 658 O O . ASP A 1 86 ? -2.120 -2.244 7.488 1.00 97.56 86 ASP A O 1
ATOM 662 N N . TYR A 1 87 ? -0.231 -1.881 6.327 1.00 96.12 87 TYR A N 1
ATOM 663 C CA . TYR A 1 87 ? -0.639 -0.571 5.822 1.00 96.12 87 TYR A CA 1
ATOM 664 C C . TYR A 1 87 ? -1.937 -0.662 5.005 1.00 96.12 87 TYR A C 1
ATOM 666 O O . TYR A 1 87 ? -2.895 0.058 5.296 1.00 96.12 87 TYR A O 1
ATOM 674 N N . CYS A 1 88 ? -2.005 -1.574 4.029 1.00 97.25 88 CYS A N 1
ATOM 675 C CA . CYS A 1 88 ? -3.199 -1.782 3.206 1.00 97.25 88 CYS A CA 1
ATOM 676 C C . CYS A 1 88 ? -4.430 -2.149 4.053 1.00 97.25 88 CYS A C 1
ATOM 678 O O . CYS A 1 88 ? -5.478 -1.521 3.905 1.00 97.25 88 CYS A O 1
ATOM 680 N N . LEU A 1 89 ? -4.301 -3.108 4.979 1.00 97.50 89 LEU A N 1
ATOM 681 C CA . LEU A 1 89 ? -5.381 -3.537 5.875 1.00 97.50 89 LEU A CA 1
ATOM 682 C C . LEU A 1 89 ? -5.862 -2.391 6.767 1.00 97.50 89 LEU A C 1
ATOM 684 O O . LEU A 1 89 ? -7.070 -2.208 6.920 1.00 97.50 89 LEU A O 1
ATOM 688 N N . SER A 1 90 ? -4.945 -1.578 7.304 1.00 97.19 90 SER A N 1
ATOM 689 C CA . SER A 1 90 ? -5.322 -0.423 8.125 1.00 97.19 90 SER A CA 1
ATOM 690 C C . SER A 1 90 ? -6.166 0.584 7.338 1.00 97.19 90 SER A C 1
ATOM 692 O O . SER A 1 90 ? -7.202 1.045 7.811 1.00 97.19 90 SER A O 1
ATOM 694 N N . LYS A 1 91 ? -5.783 0.874 6.090 1.00 96.12 91 LYS A N 1
ATOM 695 C CA . LYS A 1 91 ? -6.517 1.794 5.214 1.00 96.12 91 LYS A CA 1
ATOM 696 C C . LYS A 1 91 ? -7.849 1.221 4.747 1.00 96.12 91 LYS A C 1
ATOM 698 O O . LYS A 1 91 ? -8.830 1.958 4.740 1.00 96.12 91 LYS A O 1
ATOM 703 N N . LYS A 1 92 ? -7.899 -0.076 4.431 1.00 95.50 92 LYS A N 1
ATOM 704 C CA . LYS A 1 92 ? -9.137 -0.803 4.120 1.00 95.50 92 LYS A CA 1
ATOM 705 C C . LYS A 1 92 ? -10.140 -0.696 5.266 1.00 95.50 92 LYS A C 1
ATOM 707 O O . LYS A 1 92 ? -11.280 -0.311 5.040 1.00 95.50 92 LYS A O 1
ATOM 712 N N . SER A 1 93 ? -9.688 -0.984 6.485 1.00 95.88 93 SER A N 1
ATOM 713 C CA . SER A 1 93 ? -10.503 -0.919 7.704 1.00 95.88 93 SER A CA 1
ATOM 714 C C . SER A 1 93 ? -11.119 0.461 7.899 1.00 95.88 93 SER A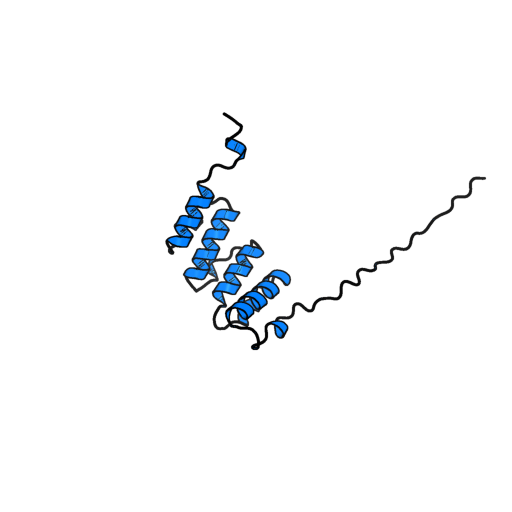 C 1
ATOM 716 O O . SER A 1 93 ? -12.314 0.571 8.144 1.00 95.88 93 SER A O 1
ATOM 718 N N . ILE A 1 94 ? -10.305 1.513 7.750 1.00 94.69 94 ILE A N 1
ATOM 719 C CA . ILE A 1 94 ? -10.742 2.905 7.894 1.00 94.69 94 ILE A CA 1
ATOM 720 C C . ILE A 1 94 ? -11.754 3.270 6.805 1.00 94.69 94 ILE A C 1
ATOM 722 O O . ILE A 1 94 ? -12.803 3.820 7.112 1.00 94.69 94 ILE A O 1
ATOM 726 N N . ALA A 1 95 ? -11.468 2.937 5.544 1.00 92.06 95 ALA A N 1
ATOM 727 C CA . ALA A 1 95 ? -12.357 3.242 4.424 1.00 92.06 95 ALA A CA 1
ATOM 728 C C . ALA A 1 95 ? -13.699 2.492 4.497 1.00 92.06 95 ALA A C 1
ATOM 730 O O . ALA A 1 95 ? -14.710 2.993 4.015 1.00 92.06 95 ALA A O 1
ATOM 731 N N . GLN A 1 96 ? -13.710 1.292 5.084 1.00 93.31 96 GLN A N 1
ATOM 732 C CA . GLN A 1 96 ? -14.899 0.445 5.223 1.00 93.31 96 GLN A CA 1
ATOM 733 C C . GLN A 1 96 ? -15.567 0.549 6.600 1.00 93.31 96 GLN A C 1
ATOM 735 O O . GLN A 1 96 ? -16.524 -0.181 6.853 1.00 93.31 96 GLN A O 1
ATOM 740 N N . GLU A 1 97 ? -15.050 1.401 7.490 1.00 92.56 97 GLU A N 1
ATOM 741 C CA . GLU A 1 97 ? -15.503 1.543 8.880 1.00 92.56 97 GLU A CA 1
ATOM 742 C C . GLU A 1 97 ? -15.585 0.195 9.636 1.00 92.56 97 GLU A C 1
ATOM 744 O O . GLU A 1 97 ? -16.495 -0.055 10.426 1.00 92.56 97 GLU A O 1
ATOM 749 N N . SER A 1 98 ? -14.628 -0.708 9.385 1.00 91.00 98 SER A N 1
ATOM 750 C CA . SER A 1 98 ? -14.631 -2.084 9.900 1.00 91.00 98 SER A CA 1
ATOM 751 C C . SER A 1 98 ? -13.435 -2.377 10.801 1.00 91.00 98 SER A C 1
ATOM 753 O O . SER A 1 98 ? -12.283 -2.292 10.382 1.00 91.00 98 SER A O 1
ATOM 755 N N . MET A 1 99 ? -13.707 -2.814 12.033 1.00 94.19 99 MET A N 1
ATOM 756 C CA . MET A 1 99 ? -12.678 -3.203 13.009 1.00 94.19 99 MET A CA 1
ATOM 757 C C . MET A 1 99 ? -12.031 -4.567 12.714 1.00 94.19 99 MET A C 1
ATOM 759 O O . MET A 1 99 ? -10.962 -4.873 13.251 1.00 94.19 99 MET A O 1
ATOM 763 N N . ASP A 1 100 ? -12.663 -5.408 11.890 1.00 94.00 100 ASP A N 1
ATOM 764 C CA . ASP A 1 100 ? -12.220 -6.791 11.663 1.00 94.00 100 ASP A CA 1
ATOM 765 C C . ASP A 1 100 ? -10.841 -6.854 10.995 1.00 94.00 100 ASP A C 1
ATOM 767 O O . ASP A 1 100 ? -10.005 -7.693 11.341 1.00 94.00 100 ASP A O 1
ATOM 771 N N . ASP A 1 101 ? -10.574 -5.937 10.068 1.00 94.81 101 ASP A N 1
ATOM 772 C CA . ASP A 1 101 ? -9.291 -5.851 9.377 1.00 94.81 101 ASP A CA 1
ATOM 773 C C . ASP A 1 101 ? -8.210 -5.198 10.268 1.00 94.81 101 ASP A C 1
ATOM 775 O O . ASP A 1 101 ? -7.072 -5.669 10.258 1.00 94.81 101 ASP A O 1
ATOM 779 N N . CYS A 1 102 ? -8.550 -4.239 11.149 1.00 96.50 102 CYS A N 1
ATOM 780 C CA . CYS A 1 102 ? -7.605 -3.685 12.137 1.00 96.50 102 CYS A CA 1
ATOM 781 C C . CYS A 1 102 ? -7.052 -4.771 13.072 1.00 96.50 102 CYS A C 1
ATOM 783 O O . CYS A 1 102 ? -5.891 -4.730 13.478 1.00 96.50 102 CYS A O 1
ATOM 785 N N . ASN A 1 103 ? -7.873 -5.762 13.428 1.00 95.81 103 ASN A N 1
ATOM 786 C CA . ASN A 1 103 ? -7.448 -6.852 14.304 1.00 95.81 103 ASN A CA 1
ATOM 787 C C . ASN A 1 103 ? -6.448 -7.808 13.640 1.00 95.81 103 ASN A C 1
ATOM 789 O O . ASN A 1 103 ? -5.696 -8.475 14.355 1.00 95.81 103 ASN A O 1
ATOM 793 N N . GLN A 1 104 ? -6.424 -7.848 12.305 1.00 96.00 104 GLN A N 1
ATOM 794 C CA . GLN A 1 104 ? -5.485 -8.645 11.514 1.00 96.00 104 GLN A CA 1
ATOM 795 C C . GLN A 1 104 ? -4.143 -7.934 11.288 1.00 96.00 104 GLN A C 1
ATOM 797 O O . GLN A 1 104 ? -3.171 -8.599 10.933 1.00 96.00 104 GLN A O 1
ATOM 802 N N . VAL A 1 105 ? -4.074 -6.617 11.518 1.00 97.25 105 VAL A N 1
ATOM 803 C CA . VAL A 1 105 ? -2.827 -5.843 11.475 1.00 97.25 105 VAL A CA 1
ATOM 804 C C . VAL A 1 105 ? -1.899 -6.306 12.603 1.00 97.25 105 VAL A C 1
ATOM 806 O O . VAL A 1 105 ? -2.305 -6.375 13.770 1.00 97.25 105 VAL A O 1
ATOM 809 N N . ILE A 1 106 ? -0.659 -6.647 12.248 1.00 97.31 106 ILE A N 1
ATOM 810 C CA . ILE A 1 106 ? 0.359 -7.157 13.174 1.00 97.31 106 ILE A CA 1
ATOM 811 C C . ILE A 1 106 ? 1.248 -6.012 13.660 1.00 97.31 106 ILE A C 1
ATOM 813 O O . ILE A 1 106 ? 1.545 -5.945 14.851 1.00 97.31 106 ILE A O 1
ATOM 817 N N . ASP A 1 107 ? 1.659 -5.125 12.754 1.00 97.62 107 ASP A N 1
ATOM 818 C CA . ASP A 1 107 ? 2.447 -3.941 13.074 1.00 97.62 107 ASP A CA 1
ATOM 819 C C . ASP A 1 107 ? 1.686 -3.030 14.048 1.00 97.62 107 ASP A C 1
ATOM 821 O O . ASP A 1 107 ? 0.576 -2.570 13.772 1.00 97.62 107 ASP A O 1
ATOM 825 N N . GLU A 1 108 ? 2.283 -2.777 15.213 1.00 97.38 108 GLU A N 1
ATOM 826 C CA . GLU A 1 108 ? 1.621 -2.053 16.301 1.00 97.38 108 GLU A CA 1
ATOM 827 C C . GLU A 1 108 ? 1.284 -0.610 15.914 1.00 97.38 108 GLU A C 1
ATOM 829 O O . GLU A 1 108 ? 0.220 -0.118 16.289 1.00 97.38 108 GLU A O 1
ATOM 834 N N . VAL A 1 109 ? 2.134 0.045 15.111 1.00 96.88 109 VAL A N 1
ATOM 835 C CA . VAL A 1 109 ? 1.926 1.435 14.684 1.00 96.88 109 VAL A CA 1
ATOM 836 C C . VAL A 1 109 ? 0.710 1.522 13.769 1.00 96.88 109 VAL A C 1
ATOM 838 O O . VAL A 1 109 ? -0.166 2.365 13.978 1.00 96.88 109 VAL A O 1
ATOM 841 N N . TYR A 1 110 ? 0.611 0.635 12.776 1.00 97.06 110 TYR A N 1
ATOM 842 C CA . TYR A 1 110 ? -0.558 0.606 11.898 1.00 97.06 110 TYR A CA 1
ATOM 843 C C . TYR A 1 110 ? -1.820 0.127 12.601 1.00 97.06 110 TYR A C 1
ATOM 845 O O . TYR A 1 110 ? -2.902 0.637 12.306 1.00 97.06 110 TYR A O 1
ATOM 853 N N . LYS A 1 111 ? -1.703 -0.805 13.548 1.00 97.69 111 LYS A N 1
ATOM 854 C CA . LYS A 1 111 ? -2.841 -1.281 14.332 1.00 97.69 111 LYS A CA 1
ATOM 855 C C . LYS A 1 111 ? -3.416 -0.174 15.202 1.00 97.69 111 LYS A C 1
ATOM 857 O O . LYS A 1 111 ? -4.622 0.053 15.174 1.00 97.69 111 LYS A O 1
ATOM 862 N N . GLU A 1 112 ? -2.568 0.531 15.942 1.00 96.81 112 GLU A N 1
ATOM 863 C CA . GLU A 1 112 ? -2.984 1.657 16.776 1.00 96.81 112 GLU A CA 1
ATOM 864 C C . GLU A 1 112 ? -3.605 2.770 15.925 1.00 96.81 112 GLU A C 1
ATOM 866 O O . GLU A 1 112 ? -4.696 3.244 16.237 1.00 96.81 112 GLU A O 1
ATOM 871 N N . TYR A 1 113 ? -2.967 3.129 14.805 1.00 95.81 113 TYR A N 1
ATOM 872 C CA . TYR A 1 113 ? -3.519 4.095 13.854 1.00 95.81 113 TYR A CA 1
ATOM 873 C C . TYR A 1 113 ? -4.925 3.699 13.372 1.00 95.81 113 TYR A C 1
ATOM 875 O O . TYR A 1 113 ? -5.832 4.529 13.364 1.00 95.81 113 TYR A O 1
ATOM 883 N N . CYS A 1 114 ? -5.110 2.425 13.019 1.00 97.19 114 CYS A N 1
ATOM 884 C CA . CYS A 1 114 ? -6.380 1.864 12.566 1.00 97.19 114 CYS A CA 1
ATOM 885 C C . CYS A 1 114 ? -7.474 1.963 13.638 1.00 97.19 114 CYS A C 1
ATOM 887 O O . CYS A 1 114 ? -8.556 2.489 13.385 1.00 97.19 114 CYS A O 1
ATOM 889 N N . LEU A 1 115 ? -7.171 1.501 14.855 1.00 96.38 115 LEU A N 1
ATOM 890 C CA . LEU A 1 115 ? -8.118 1.490 15.970 1.00 96.38 115 LEU A CA 1
ATOM 891 C C . LEU A 1 115 ? -8.502 2.905 16.408 1.00 96.38 115 LEU A C 1
ATOM 893 O O . LEU A 1 115 ? -9.678 3.162 16.665 1.00 96.38 115 LEU A O 1
ATOM 897 N N . ASN A 1 116 ? -7.540 3.829 16.460 1.00 95.44 116 ASN A N 1
ATOM 898 C CA . ASN A 1 116 ? -7.797 5.218 16.832 1.00 95.44 116 ASN A CA 1
ATOM 899 C C . ASN A 1 116 ? -8.707 5.906 15.809 1.00 95.44 116 ASN A C 1
ATOM 901 O O . ASN A 1 116 ? -9.694 6.520 16.201 1.00 95.44 116 ASN A O 1
ATOM 905 N N . ALA A 1 117 ? -8.436 5.735 14.510 1.00 95.12 117 ALA A N 1
ATOM 906 C CA . ALA A 1 117 ? -9.242 6.330 13.444 1.00 95.12 117 ALA A CA 1
ATOM 907 C C . ALA A 1 117 ? -10.713 5.873 13.463 1.00 95.12 117 ALA A C 1
ATOM 909 O O . ALA A 1 117 ? -11.593 6.650 13.109 1.00 95.12 117 ALA A O 1
ATOM 910 N N . LEU A 1 118 ? -10.985 4.638 13.898 1.00 94.25 118 LEU A N 1
ATOM 911 C CA . LEU A 1 118 ? -12.344 4.093 14.009 1.00 94.25 118 LEU A CA 1
ATOM 912 C C . LEU A 1 118 ? -13.008 4.333 15.377 1.00 94.25 118 LEU A C 1
ATOM 914 O O . LEU A 1 118 ? -14.194 4.059 15.538 1.00 94.25 118 LEU A O 1
ATOM 918 N N . SER A 1 119 ? -12.255 4.802 16.376 1.00 90.19 119 SER A N 1
ATOM 919 C CA . SER A 1 119 ? -12.771 5.076 17.726 1.00 90.19 119 SER A CA 1
ATOM 920 C C . SER A 1 119 ? -13.181 6.536 17.925 1.00 90.19 119 SER A C 1
ATOM 922 O O . SER A 1 119 ? -13.820 6.859 18.929 1.00 90.19 119 SER A O 1
ATOM 924 N N . GLU A 1 120 ? -12.805 7.436 17.012 1.00 80.50 120 GLU A N 1
ATOM 925 C CA . GLU A 1 120 ? -13.223 8.833 17.081 1.00 80.50 120 GLU A CA 1
ATOM 926 C C . GLU A 1 120 ? -14.714 8.955 16.717 1.00 80.50 120 GLU A C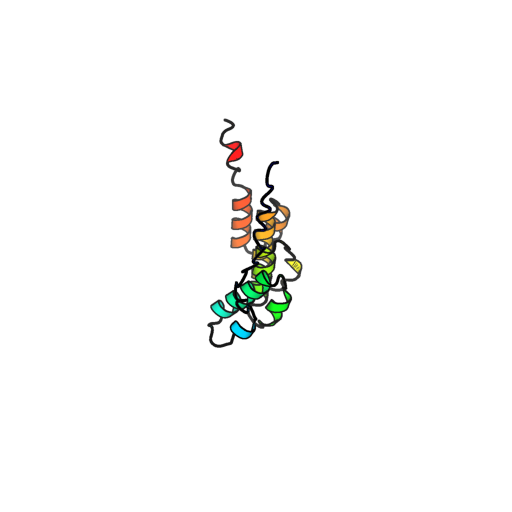 1
ATOM 928 O O . GLU A 1 120 ? -15.114 8.550 15.624 1.00 80.50 120 GLU A O 1
ATOM 933 N N . PRO A 1 121 ? -15.565 9.503 17.608 1.00 65.88 121 PRO A N 1
ATOM 934 C CA . PRO A 1 121 ? -16.978 9.681 17.306 1.00 65.88 121 PRO A CA 1
ATOM 935 C C . PRO A 1 121 ? -17.117 10.637 16.124 1.00 65.88 121 PRO A C 1
ATOM 937 O O . PRO A 1 121 ? -16.593 11.758 16.159 1.00 65.88 121 PRO A O 1
ATOM 940 N N . THR A 1 122 ? -17.831 10.191 15.089 1.00 65.06 122 THR A N 1
ATOM 941 C CA . THR A 1 122 ? -18.143 11.028 13.927 1.00 65.06 122 THR A CA 1
ATOM 942 C C . THR A 1 122 ? -18.810 12.321 14.405 1.00 65.06 122 THR A C 1
ATOM 944 O O . THR A 1 122 ? -19.645 12.310 15.311 1.00 65.06 122 THR A O 1
ATOM 947 N N . GLU A 1 123 ? -18.426 13.470 13.837 1.00 63.09 123 GLU A N 1
ATOM 948 C CA . GLU A 1 123 ? -18.902 14.791 14.292 1.00 63.09 123 GLU A CA 1
ATOM 949 C C . GLU A 1 123 ? -20.436 14.931 14.280 1.00 63.09 123 GLU A C 1
ATOM 951 O O . GLU A 1 123 ? -20.984 15.769 14.991 1.00 63.09 123 GLU A O 1
ATOM 956 N N . VAL A 1 124 ? -21.131 14.047 13.558 1.00 61.81 124 VAL A N 1
ATOM 957 C CA . VAL A 1 124 ? -22.594 13.944 13.498 1.00 61.81 124 VAL A CA 1
ATOM 958 C C . VAL A 1 124 ? -23.227 13.659 14.871 1.00 61.81 124 VAL A C 1
ATOM 960 O O . VAL A 1 124 ? -24.351 14.085 15.122 1.00 61.81 124 VAL A O 1
ATOM 963 N N . GLU A 1 125 ? -22.518 13.010 15.799 1.00 56.44 125 GLU A N 1
ATOM 964 C CA . GLU A 1 125 ? -23.038 12.727 17.148 1.00 56.44 125 GLU A CA 1
ATOM 965 C C . GLU A 1 125 ? -22.750 13.840 18.169 1.00 56.44 125 GLU A C 1
ATOM 967 O O . GLU A 1 125 ? -23.341 13.856 19.250 1.00 56.44 125 GLU A O 1
ATOM 972 N N . LYS A 1 126 ? -21.882 14.809 17.843 1.00 56.47 126 LYS A N 1
ATOM 973 C CA . LYS A 1 126 ? -21.516 15.897 18.769 1.00 56.47 126 LYS A CA 1
ATOM 974 C C . LYS A 1 126 ? -22.551 17.024 18.838 1.00 56.47 126 LYS A C 1
ATOM 976 O O . LYS A 1 126 ? -22.501 17.809 19.778 1.00 56.47 126 LYS A O 1
ATOM 981 N N . GLU A 1 127 ? -23.492 17.095 17.898 1.00 57.62 127 GLU A N 1
ATOM 982 C CA . GLU A 1 127 ? -24.548 18.125 17.873 1.00 57.62 127 GLU A CA 1
ATOM 983 C C . GLU A 1 127 ? -25.900 17.642 18.436 1.00 57.62 127 GLU A C 1
ATOM 985 O O . GLU A 1 127 ? -26.854 18.415 18.509 1.00 57.62 127 GLU A O 1
ATOM 990 N N . ALA A 1 128 ? -26.000 16.374 18.854 1.00 56.72 128 ALA A N 1
ATOM 991 C CA . ALA A 1 128 ? -27.236 15.782 19.373 1.00 56.72 128 ALA A CA 1
ATOM 992 C C . ALA A 1 128 ? -27.400 15.878 20.908 1.00 56.72 128 ALA A C 1
ATOM 994 O O . ALA A 1 128 ? -28.363 15.323 21.446 1.00 56.72 128 ALA A O 1
ATOM 995 N N . HIS A 1 129 ? -26.495 16.573 21.610 1.00 49.22 129 HIS A N 1
ATOM 996 C CA . HIS A 1 129 ? -26.492 16.709 23.073 1.00 49.22 129 HIS A CA 1
ATOM 997 C C . HIS A 1 129 ? -26.404 18.158 23.556 1.00 49.22 129 HIS A C 1
ATOM 999 O O . HIS A 1 129 ? -25.515 18.897 23.083 1.00 49.22 129 HIS A O 1
#

Foldseek 3Di:
DDDDDPDPPDPPPPPPPPPPPLDLVVLDPVDPPVSSLVSLLVSCQVVVHLVSLVVDPPNSLVSNLSNCLSNVVLPLVPRPDLVSSLSSLLSNCLVVLHCPSLVVRPPPVSSVSSVVSSPDPDVVVVPVD